Protein AF-A0A2V8TQB3-F1 (afdb_monomer_lite)

Foldseek 3Di:
DQPDFDPQDPVQLVVLVVVVVVVVVVVVVVVVVVVVDDDDPVVVVVVVVVVVVVVVVVVVVVVVLVPPHDLPPPPSNVFPVVQVVSCVVCVCVLVVDDPSCNRGGRD

Structure (mmCIF, N/CA/C/O backbone):
data_AF-A0A2V8TQB3-F1
#
_entry.id   AF-A0A2V8TQB3-F1
#
loop_
_atom_site.group_PDB
_atom_site.id
_atom_site.type_symbol
_atom_site.label_atom_id
_atom_site.label_alt_id
_atom_site.label_comp_id
_atom_site.label_asym_id
_atom_site.label_entity_id
_atom_site.label_seq_id
_atom_site.pdbx_PDB_ins_code
_atom_site.Cartn_x
_atom_site.Cartn_y
_atom_site.Cartn_z
_atom_site.occupancy
_atom_site.B_iso_or_equiv
_atom_site.auth_seq_id
_atom_site.auth_comp_id
_atom_site.auth_asym_id
_atom_site.auth_atom_id
_atom_site.pdbx_PDB_model_num
ATOM 1 N N . MET A 1 1 ? -14.977 -14.983 24.915 1.00 38.72 1 MET A N 1
ATOM 2 C CA . MET A 1 1 ? -16.009 -14.360 24.064 1.00 38.72 1 MET A CA 1
ATOM 3 C C . MET A 1 1 ? -15.248 -13.486 23.090 1.00 38.72 1 MET A C 1
ATOM 5 O O . MET A 1 1 ? -14.568 -12.581 23.549 1.00 38.72 1 MET A O 1
ATOM 9 N N . ILE A 1 2 ? -15.209 -13.858 21.809 1.00 46.44 2 ILE A N 1
ATOM 10 C CA . ILE A 1 2 ? -14.575 -13.024 20.776 1.00 46.44 2 ILE A CA 1
ATOM 11 C C . ILE A 1 2 ? -15.345 -11.694 20.772 1.00 46.44 2 ILE A C 1
ATOM 13 O O . ILE A 1 2 ? -16.577 -11.765 20.859 1.00 46.44 2 ILE A O 1
ATOM 17 N N . PRO A 1 3 ? -14.685 -10.518 20.777 1.00 50.03 3 PRO A N 1
ATOM 18 C CA . PRO A 1 3 ? -15.395 -9.245 20.723 1.00 50.03 3 PRO A CA 1
ATOM 19 C C . PRO A 1 3 ? -16.391 -9.282 19.564 1.00 50.03 3 PRO A C 1
ATOM 21 O O . PRO A 1 3 ? -16.049 -9.754 18.481 1.00 50.03 3 PRO A O 1
ATOM 24 N N . ALA A 1 4 ? -17.634 -8.865 19.811 1.00 50.91 4 ALA A N 1
ATOM 25 C CA . ALA A 1 4 ? -18.592 -8.696 18.729 1.00 50.91 4 ALA A CA 1
ATOM 26 C C . ALA A 1 4 ? -17.948 -7.783 17.675 1.00 50.91 4 ALA A C 1
ATOM 28 O O . ALA A 1 4 ? -17.353 -6.767 18.036 1.00 50.91 4 ALA A O 1
ATOM 29 N N . HIS A 1 5 ? -18.010 -8.200 16.411 1.00 55.38 5 HIS A N 1
ATOM 30 C CA . HIS A 1 5 ? -17.610 -7.377 15.275 1.00 55.38 5 HIS A CA 1
ATOM 31 C C . HIS A 1 5 ? -18.293 -6.014 15.411 1.00 55.38 5 HIS A C 1
ATOM 33 O O . HIS A 1 5 ? -19.497 -5.966 15.688 1.00 55.38 5 HIS A O 1
ATOM 39 N N . ASP A 1 6 ? -17.556 -4.913 15.262 1.00 62.16 6 ASP A N 1
ATOM 40 C CA . ASP A 1 6 ? -18.247 -3.640 15.117 1.00 62.16 6 ASP A CA 1
ATOM 41 C C . ASP A 1 6 ? -18.987 -3.692 13.774 1.00 62.16 6 ASP A C 1
ATOM 43 O O . ASP A 1 6 ? -18.427 -4.103 12.757 1.00 62.16 6 ASP A O 1
ATOM 47 N N . GLU A 1 7 ? -20.259 -3.294 13.738 1.00 65.12 7 GLU A N 1
ATOM 48 C CA . GLU A 1 7 ? -20.957 -3.174 12.459 1.00 65.12 7 GLU A CA 1
ATOM 49 C C . GLU A 1 7 ? -20.225 -2.150 11.573 1.00 65.12 7 GLU A C 1
ATOM 51 O O . GLU A 1 7 ? -20.114 -0.962 11.909 1.00 65.12 7 GLU A O 1
ATOM 56 N N . VAL 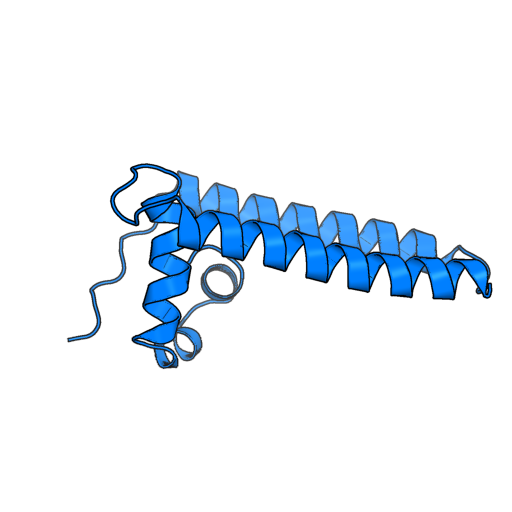A 1 8 ? -19.714 -2.622 10.431 1.00 72.88 8 VAL A N 1
ATOM 57 C CA . VAL A 1 8 ? -19.035 -1.788 9.437 1.00 72.88 8 VAL A CA 1
ATOM 58 C C . VAL A 1 8 ? -20.076 -0.882 8.786 1.00 72.88 8 VAL A C 1
ATOM 60 O O . VAL A 1 8 ? -20.958 -1.321 8.046 1.00 72.88 8 VAL A O 1
ATOM 63 N N . GLY A 1 9 ? -19.979 0.420 9.052 1.00 80.56 9 GLY A N 1
ATOM 64 C CA . GLY A 1 9 ? -20.862 1.403 8.432 1.00 80.56 9 GLY A CA 1
ATOM 65 C C . GLY A 1 9 ? -20.642 1.486 6.917 1.00 80.56 9 GLY A C 1
ATOM 66 O O . GLY A 1 9 ? -19.522 1.346 6.427 1.00 80.56 9 GLY A O 1
ATOM 67 N N . TRP A 1 10 ? -21.692 1.813 6.159 1.00 81.81 10 TRP A N 1
ATOM 68 C CA . TRP A 1 10 ? -21.632 1.927 4.691 1.00 81.81 10 TRP A CA 1
ATOM 69 C C . TRP A 1 10 ? -20.500 2.841 4.183 1.00 81.81 10 TRP A C 1
ATOM 71 O O . TRP A 1 10 ? -19.842 2.525 3.194 1.00 81.81 10 TRP A O 1
ATOM 81 N N . GLY A 1 11 ? -20.223 3.946 4.885 1.00 83.88 11 GLY A N 1
ATOM 82 C CA . GLY A 1 11 ? -19.134 4.859 4.522 1.00 83.88 11 GLY A CA 1
ATOM 83 C C . GLY A 1 11 ? -17.732 4.264 4.706 1.00 83.88 11 GLY A C 1
ATOM 84 O O . GLY A 1 11 ? -16.821 4.615 3.962 1.00 83.88 11 GLY A O 1
ATOM 85 N N . GLN A 1 12 ? -17.551 3.355 5.666 1.00 82.06 12 GLN A N 1
ATOM 86 C CA . GLN A 1 12 ? -16.291 2.636 5.860 1.00 82.06 12 GLN A CA 1
ATOM 87 C C . GLN A 1 12 ? -16.104 1.588 4.759 1.00 82.06 12 GLN A C 1
ATOM 89 O O . GLN A 1 12 ? -15.088 1.616 4.065 1.00 82.06 12 GLN A O 1
ATOM 94 N N . ARG A 1 13 ? -17.144 0.792 4.485 1.00 86.75 13 ARG A N 1
ATOM 95 C CA . ARG A 1 13 ? -17.141 -0.187 3.390 1.00 86.75 13 ARG A CA 1
ATOM 96 C C . ARG A 1 13 ? -16.865 0.453 2.030 1.00 86.75 13 ARG A C 1
ATOM 98 O O . ARG A 1 13 ? -16.081 -0.062 1.240 1.00 86.75 13 ARG A O 1
ATOM 105 N N . ALA A 1 14 ? -17.474 1.609 1.759 1.00 89.31 14 ALA A N 1
ATOM 106 C CA . ALA A 1 14 ? -17.217 2.364 0.537 1.00 89.31 14 ALA A CA 1
ATOM 107 C C . ALA A 1 14 ? -15.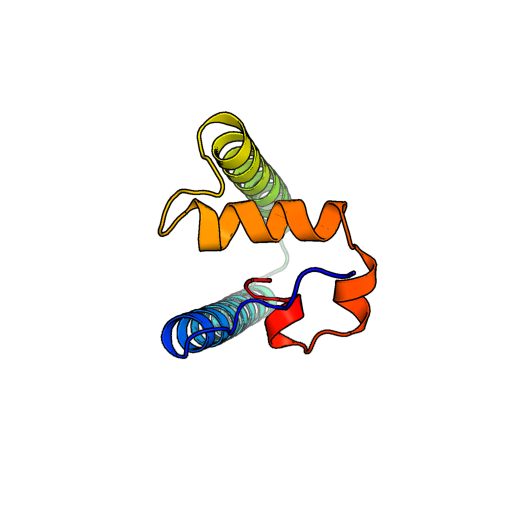750 2.818 0.435 1.00 89.31 14 ALA A C 1
ATOM 109 O O . ALA A 1 14 ? -15.170 2.757 -0.649 1.00 89.31 14 ALA A O 1
ATOM 110 N N . SER A 1 15 ? -15.134 3.240 1.548 1.00 87.81 15 SER A N 1
ATOM 111 C CA . SER A 1 15 ? -13.717 3.622 1.557 1.00 87.81 15 SER A CA 1
ATOM 112 C C . SER A 1 15 ? -12.766 2.437 1.374 1.00 87.81 15 SER A C 1
ATOM 114 O O . SER A 1 15 ? -11.787 2.590 0.652 1.00 87.81 15 SER A O 1
ATOM 116 N N . GLU A 1 16 ? -13.072 1.268 1.944 1.00 89.25 16 GLU A N 1
ATOM 117 C CA . GLU A 1 16 ? -12.295 0.029 1.761 1.00 89.25 16 GLU A CA 1
ATOM 118 C C . GLU A 1 16 ? -12.334 -0.441 0.306 1.00 89.25 16 GLU A C 1
ATOM 120 O O . GLU A 1 16 ? -11.307 -0.671 -0.325 1.00 89.25 16 GLU A O 1
ATOM 125 N N . VAL A 1 17 ? -13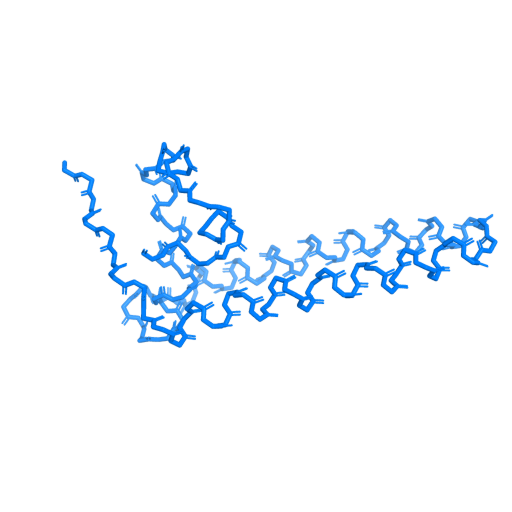.532 -0.524 -0.277 1.00 91.44 17 VAL A N 1
ATOM 126 C CA . VAL A 1 17 ? -13.678 -0.916 -1.683 1.00 91.44 17 VAL A CA 1
ATOM 127 C C . VAL A 1 17 ? -13.005 0.111 -2.594 1.00 91.44 17 VAL A C 1
ATOM 129 O O . VAL A 1 17 ? -12.307 -0.259 -3.537 1.00 91.44 17 VAL A O 1
ATOM 132 N N . GLY A 1 18 ? -13.173 1.403 -2.301 1.00 93.62 18 GLY A N 1
ATOM 133 C CA . GLY A 1 18 ? -12.536 2.481 -3.050 1.00 93.62 18 GLY A CA 1
ATOM 134 C C . GLY A 1 18 ? -11.007 2.406 -3.026 1.00 93.62 18 GLY A C 1
ATOM 135 O O . GLY A 1 18 ? -10.381 2.553 -4.077 1.00 93.62 18 GLY A O 1
ATOM 136 N N . SER A 1 19 ? -10.398 2.142 -1.865 1.00 91.12 19 SER A N 1
ATOM 137 C CA . SER A 1 19 ? -8.941 2.020 -1.741 1.00 91.12 19 SER A CA 1
ATOM 138 C C . SER A 1 19 ? -8.407 0.769 -2.442 1.00 91.12 19 SER A C 1
ATOM 140 O O . SER A 1 19 ? -7.404 0.867 -3.150 1.00 91.12 19 SER A O 1
ATOM 142 N N . LEU A 1 20 ? -9.099 -0.372 -2.341 1.00 93.50 20 LEU A N 1
ATOM 143 C CA . LEU A 1 20 ? -8.728 -1.609 -3.040 1.00 93.50 20 LEU A CA 1
ATOM 144 C C . LEU A 1 20 ? -8.795 -1.453 -4.564 1.00 93.50 20 LEU A C 1
ATOM 146 O O . LEU A 1 20 ? -7.872 -1.862 -5.270 1.00 93.50 20 LEU A O 1
ATOM 150 N N . LEU A 1 21 ? -9.848 -0.811 -5.080 1.00 95.50 21 LEU A N 1
ATOM 151 C CA . LEU A 1 21 ? -9.969 -0.516 -6.510 1.00 95.50 21 LEU A CA 1
ATOM 152 C C . LEU A 1 21 ? -8.867 0.437 -6.982 1.00 95.50 21 LEU A C 1
ATOM 154 O O . LEU A 1 21 ? -8.247 0.192 -8.017 1.00 95.50 21 LEU A O 1
ATOM 158 N N . ALA A 1 22 ? -8.585 1.498 -6.221 1.00 95.81 22 ALA A N 1
ATOM 159 C CA . ALA A 1 22 ? -7.511 2.432 -6.547 1.00 95.81 22 ALA A CA 1
ATOM 160 C C . ALA A 1 22 ? -6.138 1.739 -6.558 1.00 95.81 22 ALA A C 1
ATOM 162 O O . ALA A 1 22 ? -5.361 1.938 -7.493 1.00 95.81 22 ALA A O 1
ATOM 163 N N . ALA A 1 23 ? -5.858 0.887 -5.567 1.00 93.38 23 ALA A N 1
ATOM 164 C CA . ALA A 1 23 ? -4.631 0.101 -5.509 1.00 93.38 23 ALA A CA 1
ATOM 165 C C . ALA A 1 23 ? -4.503 -0.833 -6.723 1.00 93.38 23 ALA A C 1
ATOM 167 O O . ALA A 1 23 ? -3.464 -0.835 -7.380 1.00 93.38 23 ALA A O 1
ATOM 168 N N . ALA A 1 24 ? -5.567 -1.559 -7.081 1.00 95.19 24 ALA A N 1
ATOM 169 C CA . ALA A 1 24 ? -5.576 -2.446 -8.244 1.00 95.19 24 ALA A CA 1
ATOM 170 C C . ALA A 1 24 ? -5.310 -1.692 -9.560 1.00 95.19 24 ALA A C 1
ATOM 172 O O . ALA A 1 24 ? -4.500 -2.135 -10.375 1.00 95.19 24 ALA A O 1
ATOM 173 N N . VAL A 1 25 ? -5.934 -0.523 -9.748 1.00 97.38 25 VAL A N 1
ATOM 174 C CA . VAL A 1 25 ? -5.705 0.337 -10.922 1.00 97.38 25 VAL A CA 1
ATOM 175 C C . VAL A 1 25 ? -4.258 0.822 -10.975 1.00 97.38 25 VAL A C 1
ATOM 177 O O . VAL A 1 25 ? -3.615 0.731 -12.021 1.00 97.38 25 VAL A O 1
ATOM 180 N N . LEU A 1 26 ? -3.715 1.308 -9.856 1.00 95.88 26 LEU A N 1
ATOM 181 C CA . LEU A 1 26 ? -2.331 1.775 -9.796 1.00 95.88 26 LEU A CA 1
ATOM 182 C C . LEU A 1 26 ? -1.344 0.645 -10.089 1.00 95.88 26 LEU A C 1
ATOM 184 O O . LEU A 1 26 ? -0.409 0.857 -10.859 1.00 95.88 26 LEU A O 1
ATOM 188 N N . ILE A 1 27 ? -1.561 -0.546 -9.532 1.00 94.31 27 ILE A N 1
ATOM 189 C CA . ILE A 1 27 ? -0.746 -1.731 -9.818 1.00 94.31 27 ILE A CA 1
ATOM 190 C C . ILE A 1 27 ? -0.803 -2.062 -11.313 1.00 94.31 27 ILE A C 1
ATOM 192 O O . ILE A 1 27 ? 0.248 -2.228 -11.927 1.00 94.31 27 ILE A O 1
ATOM 196 N N . GLY A 1 28 ? -1.996 -2.076 -11.918 1.00 96.19 28 GLY A N 1
ATOM 197 C CA . GLY A 1 28 ? -2.167 -2.305 -13.356 1.00 96.19 28 GLY A CA 1
ATOM 198 C C . GLY A 1 28 ? -1.363 -1.320 -14.207 1.00 96.19 28 GLY A C 1
ATOM 199 O O . GLY A 1 28 ? -0.562 -1.738 -15.041 1.00 96.19 28 GLY A O 1
ATOM 200 N N . ILE A 1 29 ? -1.477 -0.019 -13.919 1.00 96.19 29 ILE A N 1
ATOM 201 C CA . ILE A 1 29 ? -0.714 1.034 -14.610 1.00 96.19 29 ILE A CA 1
ATOM 202 C C . ILE A 1 29 ? 0.801 0.816 -14.467 1.00 96.19 29 ILE A C 1
ATOM 204 O O . ILE A 1 29 ? 1.551 1.008 -15.425 1.00 96.19 29 ILE A O 1
ATOM 208 N N . HIS A 1 30 ? 1.283 0.433 -13.281 1.00 91.75 30 HIS A N 1
ATOM 209 C CA . HIS A 1 30 ? 2.712 0.187 -13.069 1.00 91.75 30 HIS A CA 1
ATOM 210 C C . HIS A 1 30 ? 3.194 -1.075 -13.788 1.00 91.75 30 HIS A C 1
ATOM 212 O O . HIS A 1 30 ? 4.299 -1.059 -14.324 1.00 91.75 30 HIS A O 1
ATOM 218 N N . ILE A 1 31 ? 2.376 -2.129 -13.858 1.00 92.56 31 ILE A N 1
ATOM 219 C CA . ILE A 1 31 ? 2.681 -3.341 -14.629 1.00 92.56 31 ILE A CA 1
ATOM 220 C C . ILE A 1 31 ? 2.760 -3.016 -16.121 1.00 92.56 31 ILE A C 1
ATOM 222 O O . ILE A 1 31 ? 3.740 -3.387 -16.760 1.00 92.56 31 ILE A O 1
ATOM 226 N N . GLU A 1 32 ? 1.791 -2.283 -16.674 1.00 94.44 32 GLU A N 1
ATOM 227 C CA . GLU A 1 32 ? 1.819 -1.864 -18.082 1.00 94.44 32 GLU A CA 1
ATOM 228 C C . GLU A 1 32 ? 3.097 -1.081 -18.406 1.00 94.44 32 GLU A C 1
ATOM 230 O O . GLU A 1 32 ? 3.789 -1.374 -19.383 1.00 94.44 32 GLU A O 1
ATOM 235 N N . ARG A 1 33 ? 3.462 -0.128 -17.540 1.00 91.69 33 ARG A N 1
ATOM 236 C CA . ARG A 1 33 ? 4.705 0.645 -17.670 1.00 91.69 33 ARG A CA 1
ATOM 237 C C . ARG A 1 33 ? 5.948 -0.230 -17.557 1.00 91.69 33 ARG A C 1
ATOM 239 O O . ARG A 1 33 ? 6.899 -0.007 -18.297 1.00 91.69 33 ARG A O 1
ATOM 246 N N . LEU A 1 34 ? 5.947 -1.203 -16.647 1.00 89.81 34 LEU A N 1
ATOM 247 C CA . LEU A 1 34 ? 7.065 -2.117 -16.434 1.00 89.81 34 LEU A CA 1
ATOM 248 C C . LEU A 1 34 ? 7.281 -3.028 -17.647 1.00 89.81 34 LEU A C 1
ATOM 250 O O . LEU A 1 34 ? 8.417 -3.208 -18.069 1.00 89.81 34 LEU A O 1
ATOM 254 N N . VAL A 1 35 ? 6.202 -3.561 -18.225 1.00 91.69 35 VAL A N 1
ATOM 255 C CA . VAL A 1 35 ? 6.246 -4.425 -19.416 1.00 91.69 35 VAL A CA 1
ATOM 256 C C . VAL A 1 35 ? 6.676 -3.645 -20.659 1.00 91.69 35 VAL A C 1
ATOM 258 O O . VAL A 1 35 ? 7.391 -4.181 -21.502 1.00 91.69 35 VAL A O 1
ATOM 261 N N . ALA A 1 36 ? 6.269 -2.379 -20.777 1.00 92.56 36 ALA A N 1
ATOM 262 C CA . ALA A 1 36 ? 6.682 -1.510 -21.877 1.00 92.56 36 ALA A CA 1
ATOM 263 C C . ALA A 1 36 ? 8.121 -0.976 -21.730 1.00 92.56 36 ALA A C 1
ATOM 265 O O . ALA A 1 36 ? 8.701 -0.496 -22.707 1.00 92.56 36 ALA A O 1
ATOM 266 N N . ALA A 1 37 ? 8.697 -1.021 -20.525 1.00 89.31 37 ALA A N 1
ATOM 267 C CA . ALA A 1 37 ? 10.032 -0.507 -20.256 1.00 89.31 37 ALA A CA 1
ATOM 268 C C . ALA A 1 37 ? 11.121 -1.539 -20.602 1.00 89.31 37 ALA A C 1
ATOM 270 O O . ALA A 1 37 ? 10.981 -2.725 -20.300 1.00 89.31 37 ALA A O 1
ATOM 271 N N . PRO A 1 38 ? 12.261 -1.112 -21.175 1.00 91.69 38 PRO A N 1
ATOM 272 C CA . PRO A 1 38 ? 13.418 -1.986 -21.284 1.00 91.69 38 PRO A CA 1
ATOM 273 C C . PRO A 1 38 ? 13.923 -2.346 -19.882 1.00 91.69 38 PRO A C 1
ATOM 275 O O . PRO A 1 38 ? 14.088 -1.473 -19.026 1.00 91.69 38 PRO A O 1
ATOM 278 N N . LEU A 1 39 ? 1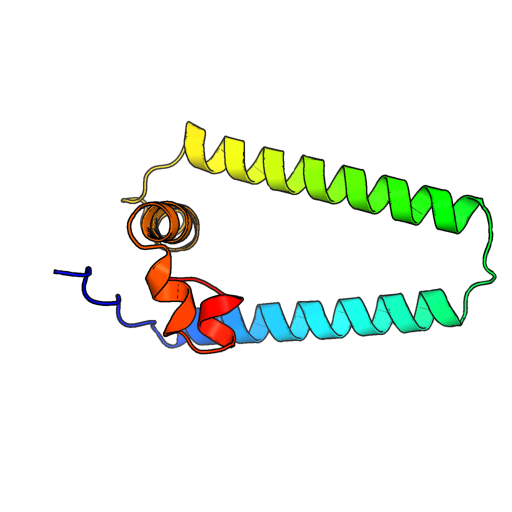4.210 -3.630 -19.654 1.00 89.50 39 LEU A N 1
ATOM 279 C CA . LEU A 1 39 ? 14.788 -4.082 -18.393 1.00 89.50 39 LEU A CA 1
ATOM 280 C C . LEU A 1 39 ? 16.232 -3.585 -18.281 1.00 89.50 39 LEU A C 1
ATOM 282 O O . LEU A 1 39 ? 17.146 -4.113 -18.914 1.00 89.50 39 LEU A O 1
ATOM 286 N N . THR A 1 40 ? 16.434 -2.555 -17.467 1.00 94.25 40 THR A N 1
ATOM 287 C CA . THR A 1 40 ? 17.743 -1.963 -17.192 1.00 94.25 40 THR A CA 1
ATOM 288 C C . THR A 1 40 ? 18.130 -2.158 -15.730 1.00 94.25 40 THR A C 1
ATOM 290 O O . THR A 1 40 ? 17.285 -2.298 -14.845 1.00 94.25 40 THR A O 1
ATOM 293 N N . TRP A 1 41 ? 19.432 -2.107 -15.444 1.00 93.38 41 TRP A N 1
ATOM 294 C CA . TRP A 1 41 ? 19.930 -2.141 -14.066 1.00 93.38 41 TRP A CA 1
ATOM 295 C C . TRP A 1 41 ? 19.399 -0.979 -13.220 1.00 93.38 41 TRP A C 1
ATOM 297 O O . TRP A 1 41 ? 19.150 -1.152 -12.031 1.00 93.38 41 TRP A O 1
ATOM 307 N N . THR A 1 42 ? 19.166 0.190 -13.824 1.00 93.44 42 THR A N 1
ATOM 308 C CA . THR A 1 42 ? 18.583 1.344 -13.126 1.00 93.44 42 THR A CA 1
ATOM 309 C C . THR A 1 42 ? 17.135 1.094 -12.721 1.00 93.44 42 THR A C 1
ATOM 311 O O . THR A 1 42 ? 16.757 1.460 -11.613 1.00 93.44 42 THR A O 1
ATOM 314 N N . LEU A 1 43 ? 16.344 0.423 -13.563 1.00 91.50 43 LEU A N 1
ATOM 315 C CA . LEU A 1 43 ? 14.979 0.017 -13.233 1.00 91.50 43 LEU A CA 1
ATOM 316 C C . LEU A 1 43 ? 14.955 -1.005 -12.089 1.00 91.50 43 LEU A C 1
ATOM 318 O O . LEU A 1 43 ? 14.161 -0.864 -11.164 1.00 91.50 43 LEU A O 1
ATOM 322 N N . ALA A 1 44 ? 15.864 -1.984 -12.109 1.00 90.50 44 ALA A N 1
ATOM 323 C CA . ALA A 1 44 ? 16.000 -2.956 -11.024 1.00 90.50 44 ALA A CA 1
ATOM 324 C C . ALA A 1 44 ? 16.384 -2.285 -9.690 1.00 90.50 44 ALA A C 1
ATOM 326 O O . ALA A 1 44 ? 15.777 -2.569 -8.657 1.00 90.50 44 ALA A O 1
ATOM 327 N N . ILE A 1 45 ? 17.339 -1.348 -9.714 1.00 95.56 45 ILE A N 1
ATOM 328 C CA . ILE A 1 45 ? 17.732 -0.565 -8.532 1.00 95.56 45 ILE A CA 1
ATOM 329 C C . ILE A 1 45 ? 16.569 0.302 -8.044 1.00 95.56 45 ILE A C 1
ATOM 331 O O . ILE A 1 45 ? 16.312 0.345 -6.845 1.00 95.56 45 ILE A O 1
ATOM 335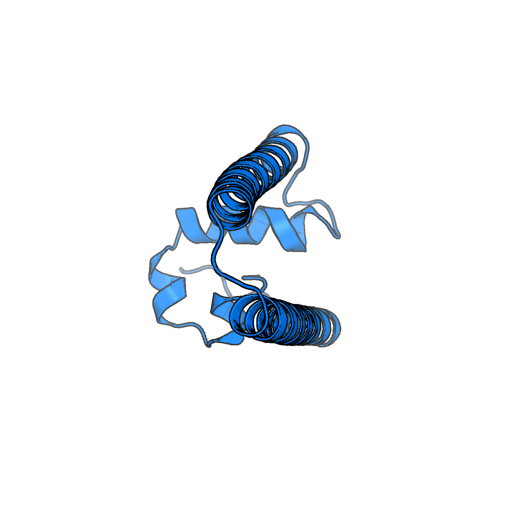 N N . ALA A 1 46 ? 15.844 0.965 -8.948 1.00 92.56 46 ALA A N 1
ATOM 336 C CA . ALA A 1 46 ? 14.698 1.794 -8.591 1.00 92.56 46 ALA A CA 1
ATOM 337 C C . ALA A 1 46 ? 13.573 0.970 -7.946 1.00 92.56 46 ALA A C 1
ATOM 339 O O . ALA A 1 46 ? 13.001 1.409 -6.952 1.00 92.56 46 ALA A O 1
ATOM 340 N N . ALA A 1 47 ? 13.291 -0.233 -8.456 1.00 91.06 47 ALA A N 1
ATOM 341 C CA . ALA A 1 47 ? 12.309 -1.140 -7.864 1.00 91.06 47 ALA A CA 1
ATOM 342 C C . ALA A 1 47 ? 12.729 -1.597 -6.456 1.00 91.06 47 ALA A C 1
ATOM 344 O O . ALA A 1 47 ? 11.927 -1.534 -5.526 1.00 91.06 47 ALA A O 1
ATOM 345 N N . ALA A 1 48 ? 13.994 -1.991 -6.277 1.00 94.69 48 ALA A N 1
ATOM 346 C CA . ALA A 1 48 ? 14.522 -2.387 -4.972 1.00 94.69 48 ALA A CA 1
ATOM 347 C C . ALA A 1 48 ? 14.511 -1.222 -3.967 1.00 94.69 48 ALA A C 1
ATOM 349 O O . ALA A 1 48 ? 14.041 -1.376 -2.842 1.00 94.69 48 ALA A O 1
ATOM 350 N N . ALA A 1 49 ? 14.969 -0.038 -4.383 1.00 96.56 49 ALA A N 1
ATOM 351 C CA . ALA A 1 49 ? 14.943 1.166 -3.557 1.00 96.56 49 ALA A CA 1
ATOM 352 C C . ALA A 1 49 ? 13.508 1.577 -3.202 1.00 96.56 49 ALA A C 1
ATOM 354 O O . ALA A 1 49 ? 13.245 1.942 -2.060 1.00 96.56 49 ALA A O 1
ATOM 355 N N . GLY A 1 50 ? 12.576 1.471 -4.152 1.00 94.56 50 GLY A N 1
ATOM 356 C CA . GLY A 1 50 ? 11.156 1.721 -3.927 1.00 94.56 50 GLY A CA 1
ATOM 357 C C . GLY A 1 50 ? 10.554 0.777 -2.888 1.00 94.56 50 GLY A C 1
ATOM 358 O O . GLY A 1 50 ? 9.840 1.241 -2.006 1.00 94.56 50 GLY A O 1
ATOM 359 N N . ALA A 1 51 ? 10.886 -0.517 -2.937 1.00 94.62 51 ALA A N 1
ATOM 360 C CA . ALA A 1 51 ? 10.433 -1.492 -1.946 1.00 94.62 51 ALA A CA 1
ATOM 361 C C . ALA A 1 51 ? 10.972 -1.180 -0.539 1.00 94.62 51 ALA A C 1
ATOM 363 O O . ALA A 1 51 ? 10.198 -1.132 0.412 1.00 94.62 51 ALA A O 1
ATOM 364 N N . VAL A 1 52 ? 12.274 -0.891 -0.416 1.00 97.88 52 VAL A N 1
ATOM 365 C CA . VAL A 1 52 ? 12.893 -0.498 0.865 1.00 97.88 52 VAL A CA 1
ATOM 366 C C . VAL A 1 52 ? 12.282 0.797 1.399 1.00 97.88 52 VAL A C 1
ATOM 368 O O . VAL A 1 52 ? 12.007 0.914 2.588 1.00 97.88 52 VAL A O 1
ATOM 371 N N . PHE A 1 53 ? 12.048 1.776 0.527 1.00 97.44 53 PHE A N 1
ATOM 372 C CA . PHE A 1 53 ? 11.438 3.037 0.924 1.00 97.44 53 PHE A CA 1
ATOM 373 C C . PHE A 1 53 ? 9.981 2.850 1.363 1.00 97.44 53 PHE A C 1
ATOM 375 O O . PHE A 1 53 ? 9.573 3.429 2.364 1.00 97.44 53 PHE A O 1
ATOM 382 N N . ALA A 1 54 ? 9.206 2.018 0.662 1.00 94.62 54 ALA A N 1
ATOM 383 C CA . ALA A 1 54 ? 7.834 1.696 1.042 1.00 94.62 54 ALA A CA 1
ATOM 384 C C . ALA A 1 54 ? 7.765 0.995 2.409 1.00 94.62 54 ALA A C 1
ATOM 386 O O . ALA A 1 54 ? 6.929 1.368 3.228 1.00 94.62 54 ALA A O 1
ATOM 387 N N . ASP A 1 55 ? 8.662 0.039 2.671 1.00 96.38 55 ASP A N 1
ATOM 388 C CA . ASP A 1 55 ? 8.792 -0.641 3.968 1.00 96.38 55 ASP A CA 1
ATOM 389 C C . ASP A 1 55 ? 9.173 0.335 5.092 1.00 96.38 55 ASP A C 1
ATOM 391 O O . ASP A 1 55 ? 8.534 0.382 6.141 1.00 96.38 55 ASP A O 1
ATOM 395 N N . PHE A 1 56 ? 10.153 1.207 4.843 1.00 97.56 56 PHE A N 1
ATOM 396 C CA . PHE A 1 56 ? 10.546 2.228 5.810 1.00 97.56 56 PHE A CA 1
ATOM 397 C C . PHE A 1 56 ? 9.395 3.188 6.140 1.00 97.56 56 PHE A C 1
ATOM 399 O O . PHE A 1 56 ? 9.145 3.478 7.309 1.00 97.56 56 PHE A O 1
ATOM 406 N N . ILE A 1 57 ? 8.686 3.688 5.123 1.00 97.50 57 ILE A N 1
ATOM 407 C CA . ILE A 1 57 ? 7.571 4.621 5.319 1.00 97.50 57 ILE A CA 1
ATOM 408 C C . ILE A 1 57 ? 6.399 3.936 6.028 1.00 97.50 57 ILE A C 1
ATOM 410 O O . ILE A 1 57 ? 5.818 4.541 6.928 1.00 97.50 57 ILE A O 1
ATOM 414 N N . SER A 1 58 ? 6.061 2.690 5.679 1.00 91.19 58 SER A N 1
ATOM 415 C CA . SER A 1 58 ? 4.990 1.955 6.362 1.00 91.19 58 SER A CA 1
ATOM 416 C C . SER A 1 58 ? 5.339 1.705 7.832 1.00 91.19 58 SER A C 1
ATOM 418 O O . SER A 1 58 ? 4.522 1.983 8.709 1.00 91.19 58 SER A O 1
ATOM 420 N N . GLY A 1 59 ? 6.579 1.298 8.122 1.00 92.88 59 GLY A N 1
ATOM 421 C CA . GLY A 1 59 ? 7.085 1.135 9.483 1.00 92.88 59 GLY A CA 1
ATOM 422 C C . GLY A 1 59 ? 7.088 2.442 10.278 1.00 92.88 59 GLY A C 1
ATOM 423 O O . GLY A 1 59 ? 6.672 2.457 11.435 1.00 92.88 59 GLY A O 1
ATOM 424 N N . LEU A 1 60 ? 7.488 3.557 9.657 1.00 95.25 60 LEU A N 1
ATOM 425 C CA . LEU A 1 60 ? 7.465 4.881 10.282 1.00 95.25 60 LEU A CA 1
ATOM 426 C C . LEU A 1 60 ? 6.037 5.313 10.642 1.00 95.25 60 LEU A C 1
ATOM 428 O O . LEU A 1 60 ? 5.814 5.819 11.741 1.00 95.25 60 LEU A O 1
ATOM 432 N N . VAL A 1 61 ? 5.076 5.104 9.737 1.00 90.00 61 VAL A N 1
ATOM 433 C CA . VAL A 1 61 ? 3.659 5.414 9.978 1.00 90.00 61 VAL A CA 1
ATOM 434 C C . VAL A 1 61 ? 3.088 4.536 11.091 1.00 90.00 61 VAL A C 1
ATOM 436 O O . VAL A 1 61 ? 2.423 5.069 11.978 1.00 90.00 61 VAL A O 1
ATOM 439 N N . HIS A 1 62 ? 3.376 3.230 11.094 1.00 86.56 62 HIS A N 1
ATOM 440 C CA . HIS A 1 62 ? 2.945 2.326 12.165 1.00 86.56 62 HIS A CA 1
ATOM 441 C C . HIS A 1 62 ? 3.520 2.730 13.521 1.00 86.56 62 HIS A C 1
ATOM 443 O O . HIS A 1 62 ? 2.767 2.928 14.471 1.00 86.56 62 HIS A O 1
ATOM 449 N N . TRP A 1 63 ? 4.836 2.938 13.603 1.00 90.69 63 TRP A N 1
ATOM 450 C CA . TRP A 1 63 ? 5.482 3.379 14.838 1.00 90.69 63 TRP A CA 1
ATOM 451 C C . TRP A 1 63 ? 4.905 4.704 15.348 1.00 90.69 63 TRP A C 1
ATOM 453 O O . TRP A 1 63 ? 4.661 4.855 16.547 1.00 90.69 63 TRP A O 1
ATOM 463 N N . PHE A 1 64 ? 4.656 5.659 14.447 1.00 89.75 64 PHE A N 1
ATOM 464 C CA . PHE A 1 64 ? 4.047 6.933 14.807 1.00 89.75 64 PHE A CA 1
ATOM 465 C C . PHE A 1 64 ? 2.625 6.747 15.355 1.00 89.75 64 PHE A C 1
ATOM 467 O O . PHE A 1 64 ? 2.270 7.322 16.385 1.00 89.75 64 PHE A O 1
ATOM 474 N N . ALA A 1 65 ? 1.821 5.901 14.714 1.00 85.88 65 ALA A N 1
ATOM 475 C CA . ALA A 1 65 ? 0.470 5.616 15.170 1.00 85.88 65 ALA A CA 1
ATOM 476 C C . ALA A 1 65 ? 0.457 4.966 16.568 1.00 85.88 65 ALA A C 1
ATOM 478 O O . ALA A 1 65 ? -0.272 5.428 17.446 1.00 85.88 65 ALA A O 1
ATOM 479 N N . ASP A 1 66 ? 1.319 3.975 16.801 1.00 83.12 66 ASP A N 1
ATOM 480 C CA . ASP A 1 66 ? 1.398 3.250 18.076 1.00 83.12 66 ASP A CA 1
ATOM 481 C C . ASP A 1 66 ? 1.968 4.085 19.229 1.00 83.12 66 ASP A C 1
ATOM 483 O O . ASP A 1 66 ? 1.635 3.842 20.390 1.00 83.12 66 ASP A O 1
ATOM 487 N N . THR A 1 67 ? 2.823 5.066 18.928 1.00 88.50 67 THR A N 1
ATOM 488 C CA . THR A 1 67 ? 3.483 5.892 19.951 1.00 88.50 67 THR A CA 1
ATOM 489 C C . THR A 1 67 ? 2.608 7.055 20.417 1.00 88.50 67 THR A C 1
ATOM 491 O O . THR A 1 67 ? 2.635 7.402 21.598 1.00 88.50 67 THR A O 1
ATOM 494 N N . TRP A 1 68 ? 1.859 7.687 19.506 1.00 87.06 68 TRP A N 1
ATOM 495 C CA . TRP A 1 68 ? 1.189 8.964 19.787 1.00 87.06 68 TRP A CA 1
ATOM 496 C C . TRP A 1 68 ? -0.337 8.922 19.791 1.00 87.06 68 TRP A C 1
ATOM 498 O O . TRP A 1 68 ? -0.946 9.909 20.210 1.00 87.06 68 TRP A O 1
ATOM 508 N N . PHE A 1 69 ? -0.973 7.840 19.340 1.00 86.69 69 PHE A N 1
ATOM 509 C CA . PHE A 1 69 ? -2.429 7.787 19.241 1.00 86.69 69 PHE A CA 1
ATOM 510 C C . PHE A 1 69 ? -3.062 6.711 20.131 1.00 86.69 69 PHE A C 1
ATOM 512 O O . PHE A 1 69 ? -2.441 5.728 20.531 1.00 86.69 69 PHE A O 1
ATOM 519 N N . GLU A 1 70 ? -4.345 6.911 20.437 1.00 83.06 70 GLU A N 1
ATOM 520 C CA . GLU A 1 70 ? -5.147 6.032 21.290 1.00 83.06 70 GLU A CA 1
ATOM 521 C C . GLU A 1 70 ? -6.343 5.464 20.517 1.00 83.06 70 GLU A C 1
ATOM 523 O O . GLU A 1 70 ? -6.951 6.153 19.695 1.00 83.06 70 GLU A O 1
ATOM 528 N N . GLU A 1 71 ? -6.727 4.216 20.804 1.00 76.69 71 GLU A N 1
ATOM 529 C CA . GLU A 1 71 ? -7.867 3.541 20.151 1.00 76.69 71 GLU A CA 1
ATOM 530 C C . GLU A 1 71 ? -9.205 4.270 20.345 1.00 76.69 71 GLU A C 1
ATOM 532 O O . GLU A 1 71 ? -10.114 4.138 19.530 1.00 76.69 71 GLU A O 1
ATOM 537 N N . THR A 1 72 ? -9.320 5.072 21.403 1.00 79.19 72 THR A N 1
ATOM 538 C CA . THR A 1 72 ? -10.512 5.863 21.741 1.00 79.19 72 THR A CA 1
ATOM 539 C C . THR A 1 72 ? -10.703 7.076 20.828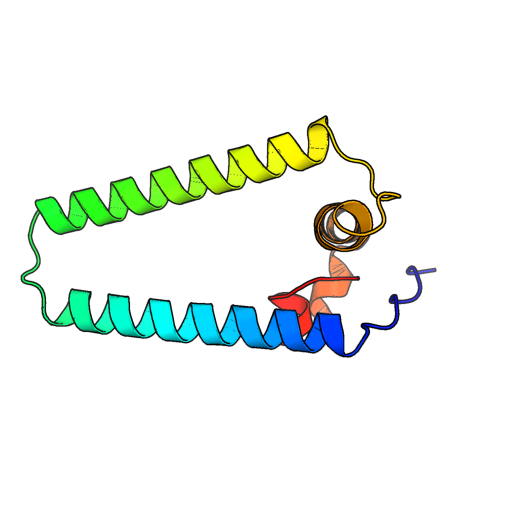 1.00 79.19 72 THR A C 1
ATOM 541 O O . THR A 1 72 ? -11.766 7.702 20.856 1.00 79.19 72 THR A O 1
ATOM 544 N N . MET A 1 73 ? -9.708 7.425 20.001 1.00 80.88 73 MET A N 1
ATOM 545 C CA . MET A 1 73 ? -9.825 8.535 19.062 1.00 80.88 73 MET A CA 1
ATOM 546 C C . MET A 1 73 ? -10.897 8.233 17.998 1.00 80.88 73 MET A C 1
ATOM 548 O O . MET A 1 73 ? -10.855 7.181 17.355 1.00 80.88 73 MET A O 1
ATOM 552 N N . PRO A 1 74 ? -11.819 9.175 17.726 1.00 71.12 74 PRO A N 1
ATOM 553 C CA . PRO A 1 74 ? -13.049 8.895 16.979 1.00 71.12 74 PRO A CA 1
ATOM 554 C C . PRO A 1 74 ? -12.826 8.487 15.516 1.00 71.12 74 PRO A C 1
ATOM 556 O O . PRO A 1 74 ? -13.686 7.836 14.930 1.00 71.12 74 PRO A O 1
ATOM 559 N N . ILE A 1 75 ? -11.691 8.874 14.919 1.00 73.62 75 ILE A N 1
ATOM 560 C CA . ILE A 1 75 ? -11.358 8.572 13.519 1.00 73.62 75 ILE A CA 1
ATOM 561 C C . ILE A 1 75 ? -10.120 7.672 13.446 1.00 73.62 75 ILE A C 1
ATOM 563 O O . ILE A 1 75 ? -10.228 6.533 13.009 1.00 73.62 75 ILE A O 1
ATOM 567 N N . LEU A 1 76 ? -8.960 8.161 13.899 1.00 75.00 76 LEU A N 1
ATOM 568 C CA . LEU A 1 76 ? -7.687 7.422 13.854 1.00 75.00 76 LEU A CA 1
ATOM 569 C C . LEU A 1 76 ? -7.699 6.161 14.729 1.00 75.00 76 LEU A C 1
ATOM 571 O O . LEU A 1 76 ? -7.220 5.113 14.304 1.00 75.00 76 LEU A O 1
ATOM 575 N N . GLY A 1 77 ? -8.278 6.249 15.926 1.00 75.31 77 GLY A N 1
ATOM 576 C CA . GLY A 1 77 ? -8.333 5.133 16.866 1.00 75.31 77 GLY A CA 1
ATOM 577 C C . GLY A 1 77 ? -9.196 3.992 16.349 1.00 75.31 77 GLY A C 1
ATOM 578 O O . GLY A 1 77 ? -8.750 2.846 16.310 1.00 75.31 77 GLY A O 1
ATOM 579 N N . ARG A 1 78 ? -10.389 4.333 15.851 1.00 73.81 78 ARG A N 1
ATOM 580 C CA . ARG A 1 78 ? -11.324 3.361 15.277 1.00 73.81 78 ARG A CA 1
ATOM 581 C C . ARG A 1 78 ? -10.822 2.726 13.976 1.00 73.81 78 ARG A C 1
ATOM 583 O O . ARG A 1 78 ? -11.062 1.541 13.800 1.00 73.81 78 ARG A O 1
ATOM 590 N N . ARG A 1 79 ? -10.157 3.492 13.097 1.00 74.19 79 ARG A N 1
ATOM 591 C CA . ARG A 1 79 ? -9.809 3.043 11.731 1.00 74.19 79 ARG A CA 1
ATOM 592 C C . ARG A 1 79 ? -8.410 2.469 11.525 1.00 74.19 79 ARG A C 1
ATOM 594 O O . ARG A 1 79 ? -8.125 1.907 10.477 1.00 74.19 79 ARG A O 1
ATOM 601 N N . LEU A 1 80 ? -7.485 2.730 12.443 1.00 74.75 80 LEU A N 1
ATOM 602 C CA . LEU A 1 80 ? -6.090 2.304 12.284 1.00 74.75 80 LEU A CA 1
ATOM 603 C C . LEU A 1 80 ? -5.635 1.506 13.498 1.00 74.75 80 LEU A C 1
ATOM 605 O O . LEU A 1 80 ? -5.187 0.377 13.359 1.00 74.75 80 LEU A O 1
ATOM 609 N N . LEU A 1 81 ? -5.836 2.032 14.706 1.00 79.12 81 LEU A N 1
ATOM 610 C CA . LEU A 1 81 ? -5.243 1.440 15.910 1.00 79.12 81 LEU A CA 1
ATOM 611 C C . LEU A 1 81 ? -5.977 0.193 16.409 1.00 79.12 81 LEU A C 1
ATOM 613 O O . LEU A 1 81 ? -5.346 -0.835 16.645 1.00 79.12 81 LEU A O 1
ATOM 617 N N . ARG A 1 82 ? -7.305 0.257 16.566 1.00 77.44 82 ARG A N 1
ATOM 618 C CA . ARG A 1 82 ? -8.120 -0.890 17.013 1.00 77.44 82 ARG A CA 1
ATOM 619 C C . ARG A 1 82 ? -7.942 -2.127 16.106 1.00 77.44 82 ARG A C 1
ATOM 621 O O . ARG A 1 82 ? -7.694 -3.207 16.644 1.00 77.44 82 ARG A O 1
ATOM 628 N N . PRO A 1 83 ? -7.964 -1.997 14.768 1.00 73.69 83 PRO A N 1
ATOM 629 C CA . PRO A 1 83 ? -7.703 -3.095 13.834 1.00 73.69 83 PRO A CA 1
ATOM 630 C C . PRO A 1 83 ? -6.330 -3.745 14.042 1.00 73.69 83 PRO A C 1
ATOM 632 O O . PRO A 1 83 ? -6.244 -4.974 14.130 1.00 73.69 83 PRO A O 1
ATOM 635 N N . PHE A 1 84 ? -5.271 -2.936 14.206 1.00 75.25 84 PHE A N 1
ATOM 636 C CA . PHE A 1 84 ? -3.916 -3.435 14.471 1.00 75.25 84 PHE A CA 1
ATOM 637 C C . PHE A 1 84 ? -3.865 -4.272 15.753 1.00 75.25 84 PHE A C 1
ATOM 639 O O . PHE A 1 84 ? -3.296 -5.363 15.764 1.00 75.25 84 PHE A O 1
ATOM 646 N N . ARG A 1 85 ? -4.505 -3.813 16.836 1.00 78.31 85 ARG A N 1
ATOM 647 C CA . ARG A 1 85 ? -4.435 -4.501 18.136 1.00 78.31 85 ARG A CA 1
ATOM 648 C C . ARG A 1 85 ? -5.311 -5.749 18.206 1.00 78.31 85 ARG A C 1
ATOM 650 O O . ARG A 1 85 ? -4.887 -6.751 18.781 1.00 78.31 85 ARG A O 1
ATOM 657 N N . VAL A 1 86 ? -6.497 -5.731 17.593 1.00 77.06 86 VAL A N 1
ATOM 658 C CA . VAL A 1 86 ? -7.418 -6.885 17.584 1.00 77.06 86 VAL A CA 1
ATOM 659 C C . VAL A 1 86 ? -6.768 -8.113 16.940 1.00 77.06 86 VAL A C 1
ATOM 661 O O . VAL A 1 86 ? -6.928 -9.217 17.459 1.00 77.06 86 VAL A O 1
ATOM 664 N N . HIS A 1 87 ? -5.964 -7.931 15.891 1.00 78.00 87 HIS A N 1
ATOM 665 C CA . HIS A 1 87 ? -5.280 -9.035 15.204 1.00 78.00 87 HIS A CA 1
ATOM 666 C C . HIS A 1 87 ? -4.218 -9.717 16.073 1.00 78.00 87 HIS A C 1
ATOM 668 O O . HIS A 1 87 ? -4.016 -10.924 15.960 1.00 78.00 87 HIS A O 1
ATOM 674 N N . HIS A 1 88 ? -3.578 -8.984 16.988 1.00 81.81 88 HIS A N 1
ATOM 675 C CA . HIS A 1 88 ? -2.643 -9.566 17.955 1.00 81.81 88 HIS A CA 1
ATOM 676 C C . HIS A 1 88 ? -3.343 -10.357 19.067 1.00 81.81 88 HIS A C 1
ATOM 678 O O . HIS A 1 88 ? -2.762 -11.294 19.611 1.00 81.81 88 HIS A O 1
ATOM 684 N N . VAL A 1 89 ? -4.581 -9.989 19.411 1.00 83.62 89 VAL A N 1
ATOM 685 C CA . VAL A 1 89 ? -5.371 -10.657 20.458 1.00 83.62 89 VAL A CA 1
ATOM 686 C C . VAL A 1 89 ? -6.145 -11.857 19.904 1.00 83.62 89 VAL A C 1
ATOM 688 O O . VAL A 1 89 ? -6.315 -12.853 20.605 1.00 83.62 89 VAL A O 1
ATOM 691 N N . ASN A 1 90 ? -6.617 -11.776 18.659 1.00 81.69 90 ASN A N 1
ATOM 692 C CA . ASN A 1 90 ? -7.426 -12.805 18.010 1.00 81.69 90 ASN A CA 1
ATOM 693 C C . ASN A 1 90 ? -7.007 -13.013 16.539 1.00 81.69 90 ASN A C 1
ATOM 695 O O . ASN A 1 90 ? -7.743 -12.630 15.628 1.00 81.69 90 ASN A O 1
ATOM 699 N N . PRO A 1 91 ? -5.840 -13.629 16.284 1.00 82.62 91 PRO A N 1
ATOM 700 C CA . PRO A 1 91 ? -5.337 -13.828 14.923 1.00 82.62 91 PRO A CA 1
ATOM 701 C C . PRO A 1 91 ? -6.214 -14.770 14.079 1.00 82.62 91 PRO A C 1
ATOM 703 O O . PRO A 1 91 ? -6.282 -14.620 12.860 1.00 82.62 91 PRO A O 1
ATOM 706 N N . ASP A 1 92 ? -6.933 -15.704 14.711 1.00 85.19 92 ASP A N 1
ATOM 707 C CA . ASP A 1 92 ? -7.810 -16.668 14.026 1.00 85.19 92 ASP A CA 1
ATOM 708 C C . ASP A 1 92 ? -9.013 -16.008 13.330 1.00 85.19 92 ASP A C 1
ATOM 710 O O . ASP A 1 92 ? -9.639 -16.620 12.460 1.00 85.19 92 ASP A O 1
ATOM 714 N N . ASP A 1 93 ? -9.352 -14.767 13.698 1.00 80.44 93 ASP A N 1
ATOM 715 C CA . ASP A 1 93 ? -10.441 -14.001 13.081 1.00 80.44 93 ASP A CA 1
ATOM 716 C C . ASP A 1 93 ? -10.216 -13.784 11.582 1.00 80.44 93 ASP A C 1
ATOM 718 O O . ASP A 1 93 ? -11.156 -13.808 10.788 1.00 80.44 93 ASP A O 1
ATOM 722 N N . PHE A 1 94 ? -8.949 -13.671 11.180 1.00 78.62 94 PHE A N 1
ATOM 723 C CA . PHE A 1 94 ? -8.545 -13.473 9.794 1.00 78.62 94 PHE A CA 1
ATOM 724 C C . PHE A 1 94 ? -8.989 -14.626 8.883 1.00 78.62 94 PHE A C 1
ATOM 726 O O . PHE A 1 94 ? -9.304 -14.415 7.716 1.00 78.62 94 PHE A O 1
ATOM 733 N N . LEU A 1 95 ? -9.079 -15.849 9.423 1.00 86.44 95 LEU A N 1
ATOM 734 C CA . LEU A 1 95 ? -9.496 -17.046 8.679 1.00 86.44 95 LEU A CA 1
ATOM 735 C C . LEU A 1 95 ? -11.010 -17.122 8.446 1.00 86.44 95 LEU A C 1
ATOM 737 O O . LEU A 1 95 ? -11.480 -18.001 7.725 1.00 86.44 95 LEU A O 1
ATOM 741 N N . ARG A 1 96 ? -11.786 -16.251 9.096 1.00 84.06 96 ARG A N 1
ATOM 742 C CA . ARG A 1 96 ? -13.256 -16.247 9.051 1.00 84.06 96 ARG A CA 1
ATOM 743 C C . ARG A 1 96 ? -13.817 -15.055 8.281 1.00 84.06 96 ARG A C 1
ATOM 745 O O . ARG A 1 96 ? -15.035 -14.939 8.162 1.00 84.06 96 ARG A O 1
ATOM 752 N N . ARG A 1 97 ? -12.937 -14.183 7.789 1.00 78.50 97 ARG A N 1
ATOM 753 C CA . ARG A 1 97 ? -13.271 -12.918 7.141 1.00 78.50 97 ARG A CA 1
ATOM 754 C C . ARG A 1 97 ? -13.344 -13.048 5.628 1.00 78.50 97 ARG A C 1
ATOM 756 O O . ARG A 1 97 ? -12.749 -13.946 5.030 1.00 78.50 97 ARG A O 1
ATOM 763 N N . ASP A 1 98 ? -14.138 -12.168 5.024 1.00 86.19 98 ASP A N 1
ATOM 764 C CA . ASP A 1 98 ? -14.216 -12.059 3.574 1.00 86.19 98 ASP A CA 1
ATOM 765 C C . ASP A 1 98 ? -13.002 -11.307 3.010 1.00 86.19 98 ASP A C 1
ATOM 767 O O . ASP A 1 98 ? -12.232 -10.687 3.739 1.00 86.19 98 ASP A O 1
ATOM 771 N N . PHE A 1 99 ? -12.829 -11.345 1.689 1.00 87.00 99 PHE A N 1
ATOM 772 C CA . PHE A 1 99 ? -11.682 -10.721 1.030 1.00 87.00 99 PHE A CA 1
ATOM 773 C C . PHE A 1 99 ? -11.527 -9.224 1.345 1.00 87.00 99 PHE A C 1
ATOM 775 O O . PHE A 1 99 ? -10.399 -8.742 1.435 1.00 87.00 99 PHE A O 1
ATOM 782 N N . ILE A 1 100 ? -12.627 -8.480 1.478 1.00 87.12 100 ILE A N 1
ATOM 783 C CA . ILE A 1 100 ? -12.567 -7.035 1.713 1.00 87.12 100 ILE A CA 1
ATOM 784 C C . ILE A 1 100 ? -12.133 -6.782 3.151 1.00 87.12 100 ILE A C 1
ATOM 786 O O . ILE A 1 100 ? -11.236 -5.979 3.357 1.00 87.12 100 ILE A O 1
ATOM 790 N N . ASP A 1 101 ? -12.686 -7.508 4.118 1.00 81.12 101 ASP A N 1
ATOM 791 C CA . ASP A 1 101 ? -12.305 -7.392 5.528 1.00 81.12 101 ASP A CA 1
ATOM 792 C C . ASP A 1 101 ? -10.830 -7.770 5.746 1.00 81.12 101 ASP A C 1
ATOM 794 O O . ASP A 1 101 ? -10.121 -7.139 6.522 1.00 81.12 101 ASP A O 1
ATOM 798 N N . THR A 1 102 ? -10.340 -8.782 5.025 1.00 82.06 102 THR A N 1
ATOM 799 C CA . THR A 1 102 ? -8.939 -9.229 5.068 1.00 82.06 102 THR A CA 1
ATOM 800 C C . THR A 1 102 ? -7.957 -8.186 4.517 1.00 82.06 102 THR A C 1
ATOM 802 O O . THR A 1 102 ? -6.804 -8.145 4.943 1.00 82.06 102 THR A O 1
ATOM 805 N N . ASN A 1 103 ? -8.380 -7.367 3.549 1.00 83.94 103 ASN A N 1
ATOM 806 C CA . ASN A 1 103 ? -7.520 -6.392 2.859 1.00 83.94 103 ASN A CA 1
ATOM 807 C C . ASN A 1 103 ? -7.881 -4.926 3.173 1.00 83.94 103 ASN A C 1
ATOM 809 O O . ASN A 1 103 ? -7.271 -4.006 2.626 1.00 83.94 103 ASN A O 1
ATOM 813 N N . GLY A 1 104 ? -8.895 -4.713 4.005 1.00 77.44 104 GLY A N 1
ATOM 814 C CA . GLY A 1 104 ? -9.448 -3.425 4.387 1.00 77.44 104 GLY A CA 1
ATOM 815 C C . GLY A 1 104 ? -9.256 -3.171 5.874 1.00 77.44 104 GLY A C 1
ATOM 816 O O . GLY A 1 104 ? -8.206 -3.475 6.438 1.00 77.44 104 GLY A O 1
ATOM 817 N N . ASP A 1 105 ? -10.269 -2.574 6.492 1.00 70.44 105 ASP A N 1
ATOM 818 C CA . ASP A 1 105 ? -10.261 -2.269 7.910 1.00 70.44 105 ASP A CA 1
ATOM 819 C C . ASP A 1 105 ? -11.030 -3.346 8.691 1.00 70.44 105 ASP A C 1
ATOM 821 O O . ASP A 1 105 ? -12.134 -3.757 8.338 1.00 70.44 105 ASP A O 1
ATOM 825 N N . VAL A 1 106 ? -10.421 -3.814 9.769 1.00 58.84 106 VAL A N 1
ATOM 826 C CA . VAL A 1 106 ? -10.893 -4.915 10.598 1.00 58.84 106 VAL A CA 1
ATOM 827 C C . VAL A 1 106 ? -11.442 -4.337 11.903 1.00 58.84 106 VAL A C 1
ATOM 829 O O . VAL A 1 106 ? -10.868 -4.483 12.985 1.00 58.84 106 VAL A O 1
ATOM 832 N N . SER A 1 107 ? -12.559 -3.616 11.785 1.00 52.06 107 SER A N 1
ATOM 833 C CA . SER A 1 107 ? -13.364 -3.146 12.924 1.00 52.06 107 SER A CA 1
ATOM 834 C C . SER A 1 107 ? -14.385 -4.192 13.370 1.00 52.06 107 SER A C 1
ATOM 836 O O . SER A 1 107 ? -14.895 -4.923 12.496 1.00 52.06 107 SER A O 1
#

pLDDT: mean 84.16, std 12.0, range [38.72, 97.88]

Sequence (107 aa):
MIPAHDEVGWGQRASEVGSLLAAAVLIGIHIERLVAAPLTWTLAIAAAAGAVFADFISGLVHWFADTWFEETMPILGRRLLRPFRVHHVNPDDFLRRDFIDTNGDVS

Radius of gyration: 17.46 Å; chains: 1; bounding box: 42×26×46 Å

Secondary structure (DSSP, 8-state):
-PPPPPP--HHHHHHHHHHHHHHHHHHHHHHHHHHHS---HHHHHHHHHHHHHHHHHHHHHHHHHHHH--TTSTTHIIIIIHHHHHHHH-GGGGGGS-HHHHHS---